Protein AF-A0A4R7DS14-F1 (afdb_monomer_lite)

pLDDT: mean 75.84, std 13.55, range [39.97, 87.81]

Secondary structure (DSSP, 8-state):
-------------EEE-SHHHHHHHHHHSPTT--EEEEETTS-EEEEE-SHHHHHHHHHHTT-TT--S-EEEE-

Radius of gyration: 13.3 Å; chains: 1; bounding box: 33×31×34 Å

Sequence (74 aa):
MSSDNTSNSKMTATTCRTLKAFYDCVRSRPFNQPFALRYNDGSIDHGLNSEEAAKESLRTHHNPYLEQPVVVEW

Foldseek 3Di:
DDDPPPPPPVWPWDWDQWPVVVVVVLVPDPQQDWKKKQFPVRDIRTGHRDPVSVCVVCVVVVNNGSNGIIIITD

Structure (mmCIF, N/CA/C/O backbone):
data_AF-A0A4R7DS14-F1
#
_entry.id   AF-A0A4R7DS14-F1
#
loop_
_atom_site.group_PDB
_atom_site.id
_atom_site.type_symbol
_atom_site.label_atom_id
_atom_site.label_alt_id
_atom_site.label_comp_id
_atom_site.label_asym_id
_atom_site.label_entity_id
_atom_site.label_seq_id
_atom_site.pdbx_PDB_ins_code
_atom_site.Cartn_x
_atom_site.Cartn_y
_atom_site.Cartn_z
_atom_site.occupancy
_atom_site.B_iso_or_equiv
_atom_site.auth_seq_id
_atom_site.auth_comp_id
_atom_site.auth_asym_id
_atom_site.auth_atom_id
_atom_site.pdbx_PDB_model_num
ATOM 1 N N . MET A 1 1 ? -22.002 -19.560 -22.802 1.00 39.97 1 MET A N 1
ATOM 2 C CA . MET A 1 1 ? -20.567 -19.881 -22.660 1.00 39.97 1 MET A CA 1
ATOM 3 C C . MET 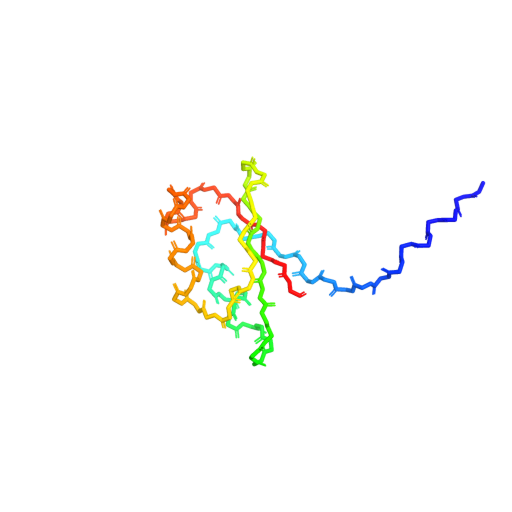A 1 1 ? -19.833 -18.572 -22.469 1.00 39.97 1 MET A C 1
ATOM 5 O O . MET A 1 1 ? -19.997 -17.680 -23.288 1.00 39.97 1 MET A O 1
ATOM 9 N N . SER A 1 2 ? -19.159 -18.434 -21.333 1.00 44.44 2 SER A N 1
ATOM 10 C CA . SER A 1 2 ? -18.455 -17.232 -20.892 1.00 44.44 2 SER A CA 1
ATOM 11 C C . SER A 1 2 ? -17.393 -16.804 -21.904 1.00 44.44 2 SER A C 1
ATOM 13 O O . SER A 1 2 ? -16.637 -17.632 -22.404 1.00 44.44 2 SER A O 1
ATOM 15 N N . SER A 1 3 ? -17.314 -15.512 -22.193 1.00 44.59 3 SER A N 1
ATOM 16 C CA . SER A 1 3 ? -16.150 -14.909 -22.845 1.00 44.59 3 SER A CA 1
ATOM 17 C C . SER A 1 3 ? -15.725 -13.725 -21.994 1.00 44.59 3 SER A C 1
ATOM 19 O O . SER A 1 3 ? -15.931 -12.569 -22.344 1.00 44.59 3 SER A O 1
ATOM 21 N N . ASP A 1 4 ? -15.190 -14.058 -20.822 1.00 46.41 4 ASP A N 1
ATOM 22 C CA . ASP A 1 4 ? -14.463 -13.131 -19.969 1.00 46.41 4 ASP A CA 1
ATOM 23 C C . ASP A 1 4 ? -13.091 -12.912 -20.624 1.00 46.41 4 ASP A C 1
ATOM 25 O O . ASP A 1 4 ? -12.131 -13.642 -20.396 1.00 46.41 4 ASP A O 1
ATOM 29 N N . ASN A 1 5 ? -13.038 -11.968 -21.565 1.00 44.72 5 ASN A N 1
ATOM 30 C CA . ASN A 1 5 ? -11.787 -11.423 -22.082 1.00 44.72 5 ASN A CA 1
ATOM 31 C C . ASN A 1 5 ? -11.304 -10.360 -21.085 1.00 44.72 5 ASN A C 1
ATOM 33 O O . ASN A 1 5 ? -11.235 -9.172 -21.399 1.00 44.72 5 ASN A O 1
ATOM 37 N N . THR A 1 6 ? -11.001 -10.774 -19.852 1.00 44.88 6 THR A N 1
ATOM 38 C CA . THR A 1 6 ? -10.196 -9.936 -18.969 1.00 44.88 6 THR A CA 1
ATOM 39 C C . THR A 1 6 ? -8.780 -10.006 -19.509 1.00 44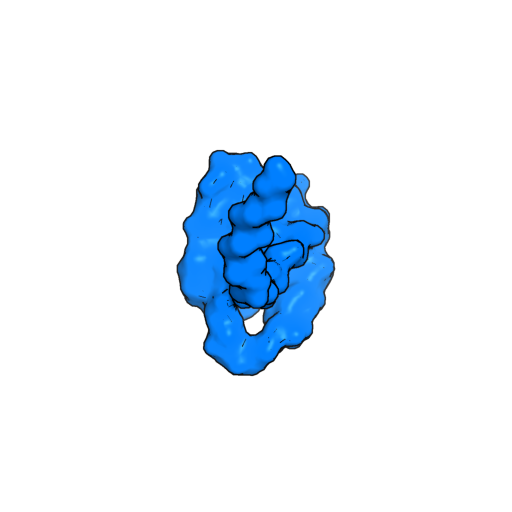.88 6 THR A C 1
ATOM 41 O O . THR A 1 6 ? -8.022 -10.928 -19.206 1.00 44.88 6 THR A O 1
ATOM 44 N N . SER A 1 7 ? -8.445 -9.048 -20.376 1.00 42.03 7 SER A N 1
ATOM 45 C CA . SER A 1 7 ? -7.066 -8.681 -20.671 1.00 42.03 7 SER A CA 1
ATOM 46 C C . SER A 1 7 ? -6.322 -8.620 -19.345 1.00 42.03 7 SER A C 1
ATOM 48 O O . SER A 1 7 ? -6.532 -7.716 -18.538 1.00 42.03 7 SER A O 1
ATOM 50 N N . ASN A 1 8 ? -5.516 -9.650 -19.108 1.00 41.50 8 ASN A N 1
ATOM 51 C CA . ASN A 1 8 ? -4.686 -9.859 -17.936 1.00 41.50 8 ASN A CA 1
ATOM 52 C C . ASN A 1 8 ? -3.543 -8.837 -17.964 1.00 41.50 8 ASN A C 1
ATOM 54 O O . ASN A 1 8 ? -2.377 -9.169 -18.166 1.00 41.50 8 ASN A O 1
ATOM 58 N N . SER A 1 9 ? -3.895 -7.561 -17.818 1.00 42.75 9 SER A N 1
ATOM 59 C CA . SER A 1 9 ? -3.002 -6.547 -17.294 1.00 42.75 9 SER A CA 1
ATOM 60 C C . SER A 1 9 ? -2.764 -6.979 -15.862 1.00 42.75 9 SER A C 1
ATOM 62 O O . SER A 1 9 ? -3.619 -6.787 -15.003 1.00 42.75 9 SER A O 1
ATOM 64 N N . LYS A 1 10 ? -1.656 -7.681 -15.647 1.00 47.12 10 LYS A N 1
ATOM 65 C CA . LYS A 1 10 ? -1.235 -8.258 -14.374 1.00 47.12 10 LYS A CA 1
ATOM 66 C C . LYS A 1 10 ? -0.882 -7.128 -13.395 1.00 47.12 10 LYS A C 1
ATOM 68 O O . LYS A 1 10 ? 0.276 -6.966 -13.033 1.00 47.12 10 LYS A O 1
ATOM 73 N N . MET A 1 11 ? -1.867 -6.304 -13.038 1.00 56.75 11 MET A N 1
ATOM 74 C CA . MET A 1 11 ? -1.781 -5.337 -11.955 1.00 56.75 11 MET A CA 1
ATOM 75 C C . MET A 1 11 ? -1.573 -6.158 -10.695 1.00 56.75 11 MET A C 1
ATOM 77 O O . MET A 1 11 ? -2.378 -7.032 -10.357 1.00 56.75 11 MET A O 1
ATOM 81 N N . THR A 1 12 ? -0.430 -5.958 -10.054 1.00 66.88 12 THR A N 1
ATOM 82 C CA . THR A 1 12 ? -0.032 -6.777 -8.914 1.00 66.88 12 THR A CA 1
ATOM 83 C C . THR A 1 12 ? -0.746 -6.231 -7.687 1.00 66.88 12 THR A C 1
ATOM 85 O O . THR A 1 12 ? -0.187 -5.450 -6.929 1.00 66.88 12 THR A O 1
ATOM 88 N N . ALA A 1 13 ? -2.019 -6.595 -7.520 1.00 76.19 13 ALA A N 1
ATOM 89 C CA . ALA A 1 13 ? -2.833 -6.174 -6.389 1.00 76.19 13 ALA A CA 1
ATOM 90 C C . ALA A 1 13 ? -2.514 -7.025 -5.153 1.00 76.19 13 ALA A C 1
ATOM 92 O O . ALA A 1 13 ? -2.982 -8.156 -5.004 1.00 76.19 13 ALA A O 1
ATOM 93 N N . THR A 1 14 ? -1.710 -6.477 -4.247 1.00 83.69 14 THR A N 1
ATOM 94 C CA . THR A 1 14 ? -1.312 -7.135 -3.002 1.00 83.69 14 THR A CA 1
ATOM 95 C C . THR A 1 14 ? -2.064 -6.522 -1.833 1.00 83.69 14 THR A C 1
ATOM 97 O O . THR A 1 14 ? -1.897 -5.350 -1.510 1.00 83.69 14 THR A O 1
ATOM 100 N N . THR A 1 15 ? -2.893 -7.322 -1.160 1.00 85.25 15 THR A N 1
ATOM 101 C CA . THR A 1 15 ? -3.554 -6.871 0.071 1.00 85.25 15 THR A CA 1
ATOM 102 C C . THR A 1 15 ? -2.574 -6.942 1.234 1.00 85.25 15 THR A C 1
ATOM 104 O O . THR A 1 15 ? -2.233 -8.024 1.716 1.00 85.25 15 THR A O 1
ATOM 107 N N . CYS A 1 16 ? -2.143 -5.786 1.715 1.00 82.06 16 CYS A N 1
ATOM 108 C CA . CYS A 1 16 ? -1.290 -5.666 2.880 1.00 82.06 16 CYS A CA 1
ATOM 109 C C . CYS A 1 16 ? -2.160 -5.443 4.120 1.00 82.06 16 CYS A C 1
ATOM 111 O O . CYS A 1 16 ? -3.005 -4.555 4.161 1.00 82.06 16 CYS A O 1
ATOM 113 N N . ARG A 1 17 ? -1.953 -6.278 5.142 1.00 80.25 17 ARG A N 1
ATOM 114 C CA . ARG A 1 17 ? -2.650 -6.191 6.441 1.00 80.25 17 ARG A CA 1
ATOM 115 C C . ARG A 1 17 ? -1.761 -5.658 7.562 1.00 80.25 17 ARG A C 1
ATOM 117 O O . ARG A 1 17 ? -2.209 -5.521 8.688 1.00 80.25 17 ARG A O 1
ATOM 124 N N . THR A 1 18 ? -0.479 -5.454 7.276 1.00 82.50 18 THR A N 1
ATOM 125 C CA . THR A 1 18 ? 0.505 -4.946 8.230 1.00 82.50 18 THR A CA 1
ATOM 126 C C . THR A 1 18 ? 1.443 -3.986 7.518 1.00 82.50 18 THR A C 1
ATOM 128 O O . THR A 1 18 ? 1.768 -4.196 6.346 1.00 82.50 18 THR A O 1
ATOM 131 N N . LEU A 1 19 ? 1.943 -2.982 8.245 1.00 80.56 19 LEU A N 1
ATOM 132 C CA . LEU A 1 19 ? 2.994 -2.085 7.752 1.00 80.56 19 LEU A CA 1
ATOM 133 C C . LEU A 1 19 ? 4.199 -2.856 7.210 1.00 80.56 19 LEU A C 1
ATOM 135 O O . LEU A 1 19 ? 4.742 -2.501 6.175 1.00 80.56 19 LEU A O 1
ATOM 139 N N . LYS A 1 20 ? 4.608 -3.940 7.878 1.00 83.50 20 LYS A N 1
ATOM 140 C CA . LYS A 1 20 ? 5.756 -4.738 7.438 1.00 83.50 20 LYS A CA 1
ATOM 141 C C . LYS A 1 20 ? 5.527 -5.367 6.064 1.00 83.50 20 LYS A C 1
ATOM 143 O O . LYS A 1 20 ? 6.384 -5.221 5.203 1.00 83.50 20 LYS A O 1
ATOM 148 N N . ALA A 1 21 ? 4.380 -6.016 5.851 1.00 82.19 21 ALA A N 1
ATOM 149 C CA . ALA A 1 21 ? 4.032 -6.580 4.547 1.00 82.19 21 ALA A CA 1
ATOM 150 C C . ALA A 1 21 ? 3.884 -5.487 3.481 1.00 82.19 21 ALA A C 1
ATOM 152 O O . ALA A 1 21 ? 4.268 -5.692 2.338 1.00 82.19 21 ALA A O 1
ATOM 153 N N . PHE A 1 22 ? 3.364 -4.321 3.864 1.00 82.56 22 PHE A N 1
ATOM 154 C CA . PHE A 1 22 ? 3.256 -3.162 2.988 1.00 82.56 22 PHE A CA 1
ATOM 155 C C . PHE A 1 22 ? 4.621 -2.634 2.535 1.00 82.56 22 PHE A C 1
ATOM 157 O O . PHE A 1 22 ? 4.855 -2.483 1.341 1.00 82.56 22 PHE A O 1
ATOM 164 N N . TYR A 1 23 ? 5.554 -2.421 3.461 1.00 81.38 23 TYR A N 1
ATOM 165 C CA . TYR A 1 23 ? 6.906 -1.991 3.113 1.00 81.38 23 TYR A CA 1
ATOM 166 C C . TYR A 1 23 ? 7.649 -3.037 2.293 1.00 81.38 23 TYR A C 1
ATOM 168 O O . TYR A 1 23 ? 8.330 -2.684 1.339 1.00 81.38 23 TYR A O 1
ATOM 176 N N . ASP A 1 24 ? 7.508 -4.317 2.632 1.00 83.88 24 ASP A N 1
ATOM 177 C CA . ASP A 1 24 ? 8.120 -5.412 1.877 1.00 83.88 24 ASP A CA 1
ATOM 178 C C . ASP A 1 24 ? 7.610 -5.459 0.427 1.00 83.88 24 ASP A C 1
ATOM 180 O O . ASP A 1 24 ? 8.387 -5.596 -0.515 1.00 83.88 24 ASP A O 1
ATOM 184 N N . CYS A 1 25 ? 6.311 -5.224 0.252 1.00 80.81 25 CYS A N 1
ATOM 185 C CA . CYS A 1 25 ? 5.617 -5.123 -1.025 1.00 80.81 25 CYS A CA 1
ATOM 186 C C . CYS A 1 25 ? 6.102 -3.916 -1.855 1.00 80.81 25 CYS A C 1
ATOM 188 O O . CYS A 1 25 ? 6.534 -4.074 -2.997 1.00 80.81 25 CYS A O 1
ATOM 190 N N . VAL A 1 26 ? 6.156 -2.725 -1.248 1.00 79.81 26 VAL A N 1
ATOM 191 C CA . VAL A 1 26 ? 6.682 -1.502 -1.882 1.00 79.81 26 VAL A CA 1
ATOM 192 C C . VAL A 1 26 ? 8.167 -1.629 -2.237 1.00 79.81 26 VAL A C 1
ATOM 194 O O . VAL A 1 26 ? 8.588 -1.148 -3.287 1.00 79.81 26 VAL A O 1
ATOM 197 N N . ARG A 1 27 ? 8.965 -2.292 -1.393 1.00 79.62 27 ARG A N 1
ATOM 198 C CA . ARG A 1 27 ? 10.399 -2.532 -1.625 1.00 79.62 27 ARG A CA 1
ATOM 199 C C . ARG A 1 27 ? 10.666 -3.622 -2.659 1.00 79.62 27 ARG A C 1
ATOM 201 O O . ARG A 1 27 ? 11.684 -3.553 -3.337 1.00 79.62 27 ARG A O 1
ATOM 208 N N . SER A 1 28 ? 9.779 -4.610 -2.776 1.00 79.19 28 SER A N 1
ATOM 209 C CA . SER A 1 28 ? 9.845 -5.655 -3.808 1.00 79.19 28 SER A CA 1
ATOM 210 C C . SER A 1 28 ? 9.411 -5.153 -5.183 1.00 79.19 28 SER A C 1
ATOM 212 O O . SER A 1 28 ? 9.623 -5.831 -6.190 1.00 79.19 28 SER A O 1
ATOM 214 N N . ARG A 1 29 ? 8.796 -3.969 -5.244 1.00 78.31 29 ARG A N 1
ATOM 215 C CA . ARG A 1 29 ? 8.366 -3.358 -6.493 1.00 78.31 29 ARG A CA 1
ATOM 216 C C . ARG A 1 29 ? 9.572 -3.029 -7.385 1.00 78.31 29 ARG A C 1
ATOM 218 O O . ARG A 1 29 ? 10.59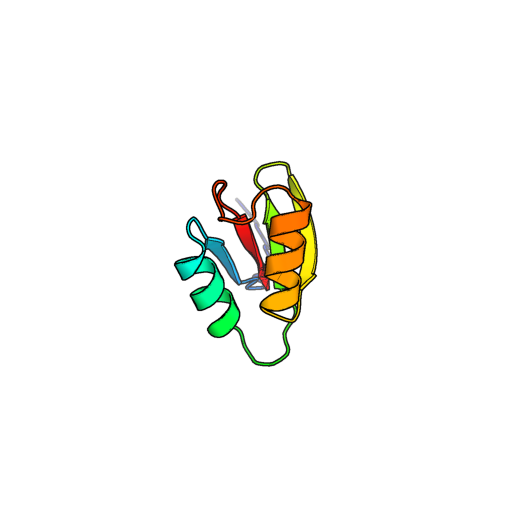9 -2.564 -6.886 1.00 78.31 29 ARG A O 1
ATOM 225 N N . PRO A 1 30 ? 9.447 -3.193 -8.712 1.00 76.75 30 PRO A N 1
ATOM 226 C CA . PRO A 1 30 ? 10.440 -2.701 -9.660 1.00 76.75 30 PRO A CA 1
ATOM 227 C C . PRO A 1 30 ? 10.749 -1.210 -9.466 1.00 76.75 30 PRO A C 1
ATOM 229 O O . PRO A 1 30 ? 9.893 -0.394 -9.102 1.00 76.75 30 PRO A O 1
ATOM 232 N N . PHE A 1 31 ? 12.014 -0.868 -9.709 1.00 69.50 31 PHE A N 1
ATOM 233 C CA . PHE A 1 31 ? 12.546 0.476 -9.516 1.00 69.50 31 PHE A CA 1
ATOM 234 C C . PHE A 1 31 ? 11.736 1.484 -10.348 1.00 69.50 31 PHE A C 1
ATOM 236 O O . PHE A 1 31 ? 11.568 1.306 -11.552 1.00 69.50 31 PHE A O 1
ATOM 243 N N . ASN A 1 32 ? 11.243 2.547 -9.704 1.00 70.00 32 ASN A N 1
ATOM 244 C CA . ASN A 1 32 ? 10.542 3.668 -10.345 1.00 70.00 32 ASN A CA 1
ATOM 245 C C . ASN A 1 32 ? 9.138 3.390 -10.942 1.00 70.00 32 ASN A C 1
ATOM 247 O O . ASN A 1 32 ? 8.637 4.220 -11.701 1.00 70.00 32 ASN A O 1
ATOM 251 N N . GLN A 1 33 ? 8.475 2.275 -10.614 1.00 80.12 33 GLN A N 1
ATOM 252 C CA . GLN A 1 33 ? 7.119 1.985 -11.116 1.00 80.12 33 GLN A CA 1
ATOM 253 C C . GLN A 1 33 ? 6.043 2.462 -10.136 1.00 80.12 33 GLN A C 1
ATOM 255 O O . GLN A 1 33 ? 5.881 1.786 -9.146 1.00 80.12 33 GLN A O 1
ATOM 260 N N . PRO A 1 34 ? 5.280 3.545 -10.349 1.00 83.88 34 PRO A N 1
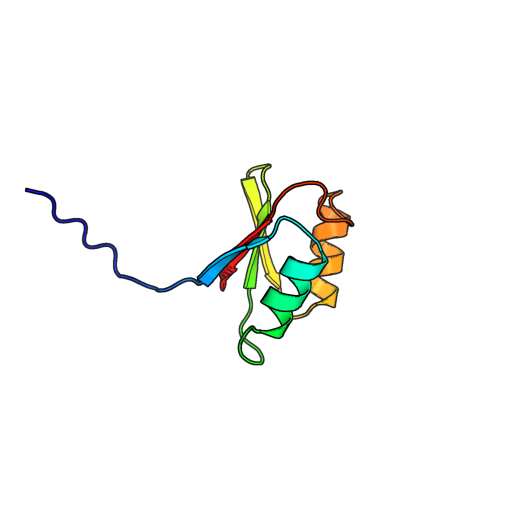ATOM 261 C CA . PRO A 1 34 ? 4.291 4.029 -9.372 1.00 83.88 34 PRO A CA 1
ATOM 262 C C . PRO A 1 34 ? 3.274 2.948 -8.954 1.00 83.88 34 PRO A C 1
ATOM 264 O O . PRO A 1 34 ? 2.875 2.130 -9.775 1.00 83.88 34 PRO A O 1
ATOM 267 N N . PHE A 1 35 ? 2.858 2.953 -7.682 1.00 85.62 35 PHE A N 1
ATOM 268 C CA . PHE A 1 35 ? 1.771 2.118 -7.160 1.00 85.62 35 PHE A CA 1
ATOM 269 C C . PHE A 1 35 ? 0.603 2.987 -6.694 1.00 85.62 35 PHE A C 1
ATOM 271 O O . PHE A 1 35 ? 0.735 4.196 -6.487 1.00 85.62 35 PHE A O 1
ATOM 278 N N . ALA A 1 36 ? -0.546 2.350 -6.543 1.00 87.81 36 ALA A N 1
ATOM 279 C CA . ALA A 1 36 ? -1.737 2.892 -5.938 1.00 87.81 36 ALA A CA 1
ATOM 280 C C . ALA A 1 36 ? -2.038 2.163 -4.625 1.00 87.81 36 ALA A C 1
ATOM 282 O O . ALA A 1 36 ? -1.721 0.984 -4.460 1.00 87.81 36 ALA A O 1
ATOM 283 N N . LEU A 1 37 ? -2.642 2.881 -3.689 1.00 87.44 37 LEU A N 1
ATOM 284 C CA . LEU A 1 37 ? -3.133 2.372 -2.423 1.00 87.44 37 LEU A CA 1
ATOM 285 C C . LEU A 1 37 ? -4.646 2.484 -2.403 1.00 87.44 37 LEU A C 1
ATOM 287 O O . LEU A 1 37 ? -5.178 3.583 -2.327 1.00 87.44 37 LEU A O 1
ATOM 291 N N . ARG A 1 38 ? -5.341 1.352 -2.430 1.00 86.75 38 ARG A N 1
ATOM 292 C CA . ARG A 1 38 ? -6.783 1.299 -2.216 1.00 86.75 38 ARG A CA 1
ATOM 293 C C . ARG A 1 38 ? -7.084 0.969 -0.762 1.00 86.75 38 ARG A C 1
ATOM 295 O O . ARG A 1 38 ? -6.671 -0.068 -0.240 1.00 86.75 38 ARG A O 1
ATOM 302 N N . TYR A 1 39 ? -7.831 1.853 -0.125 1.00 85.50 39 TYR A N 1
ATOM 303 C CA . TYR A 1 39 ? -8.266 1.742 1.258 1.00 85.50 39 TYR A CA 1
ATOM 304 C C . TYR A 1 39 ? -9.610 1.016 1.343 1.00 85.50 39 TYR A C 1
ATOM 306 O O . TYR A 1 39 ? -10.379 0.972 0.383 1.00 85.50 39 TYR A O 1
ATOM 314 N N . ASN A 1 40 ? -9.920 0.469 2.518 1.00 77.56 40 ASN A N 1
ATOM 315 C CA . ASN A 1 40 ? -11.187 -0.227 2.757 1.00 77.56 40 ASN A CA 1
ATOM 316 C C . ASN A 1 40 ? -12.421 0.694 2.656 1.00 77.56 40 ASN A C 1
ATOM 318 O O . ASN A 1 40 ? -13.519 0.225 2.385 1.00 77.56 40 ASN A O 1
ATOM 322 N N . ASP A 1 41 ? -12.229 1.998 2.849 1.00 78.31 41 ASP A N 1
ATOM 323 C CA . ASP A 1 41 ? -13.249 3.038 2.668 1.00 78.31 41 ASP A CA 1
ATOM 324 C C . ASP A 1 41 ? -13.637 3.254 1.186 1.00 78.31 41 ASP A C 1
ATOM 326 O O . ASP A 1 41 ? -14.646 3.876 0.878 1.00 78.31 41 ASP A O 1
ATOM 330 N N . GLY A 1 42 ? -12.861 2.703 0.244 1.00 78.88 42 GLY A N 1
ATOM 331 C CA . GLY A 1 42 ? -13.034 2.924 -1.195 1.00 78.88 42 GLY A CA 1
ATOM 332 C C . GLY A 1 42 ? -12.205 4.091 -1.731 1.00 78.88 42 GLY A C 1
ATOM 333 O O . GLY A 1 42 ? -12.089 4.248 -2.945 1.00 78.88 42 GLY A O 1
ATOM 334 N N . SER A 1 43 ? -11.572 4.857 -0.843 1.00 82.94 43 SER A N 1
ATOM 335 C CA . SER A 1 43 ? -10.536 5.825 -1.196 1.00 82.94 43 SER A CA 1
ATOM 336 C C . SER A 1 43 ? -9.352 5.148 -1.898 1.00 82.94 43 SER A C 1
ATOM 338 O O . SER A 1 43 ? -8.963 4.036 -1.528 1.00 82.94 43 SER A O 1
ATOM 340 N N . ILE A 1 44 ? -8.774 5.809 -2.906 1.00 86.50 44 ILE A N 1
ATOM 341 C CA . ILE A 1 44 ? -7.605 5.306 -3.636 1.00 86.50 44 ILE A CA 1
ATOM 342 C C . ILE A 1 44 ? -6.587 6.431 -3.823 1.00 86.50 44 ILE A C 1
ATOM 344 O O . ILE A 1 44 ? -6.881 7.438 -4.464 1.00 86.50 44 ILE A O 1
ATOM 348 N N . ASP A 1 45 ? -5.378 6.231 -3.313 1.00 85.12 45 ASP A N 1
ATOM 349 C CA . ASP A 1 45 ? -4.226 7.088 -3.577 1.00 85.12 45 ASP A CA 1
ATOM 350 C C . ASP A 1 45 ? -3.465 6.549 -4.783 1.00 85.12 45 ASP A C 1
ATOM 352 O O . ASP A 1 45 ? -2.947 5.437 -4.743 1.00 85.12 45 ASP A O 1
ATOM 356 N N . HIS A 1 46 ? -3.368 7.328 -5.856 1.00 84.44 46 HIS A N 1
ATOM 357 C CA . HIS A 1 46 ? -2.622 6.960 -7.059 1.00 84.44 46 HIS A CA 1
ATOM 358 C C . HIS A 1 46 ? -1.288 7.714 -7.124 1.00 84.44 46 HIS A C 1
ATOM 360 O O . HIS A 1 46 ? -1.185 8.852 -6.679 1.00 84.44 46 HIS A O 1
ATOM 366 N N . GLY A 1 47 ? -0.279 7.114 -7.764 1.00 78.31 47 GLY A N 1
ATOM 367 C CA . GLY A 1 47 ? 0.977 7.810 -8.077 1.00 78.31 47 GLY A CA 1
ATOM 368 C C . GLY A 1 47 ? 2.033 7.753 -6.973 1.00 78.31 47 GLY A C 1
ATOM 369 O O . GLY A 1 47 ? 2.985 8.531 -6.987 1.00 78.31 47 GLY A O 1
ATOM 370 N N . LEU A 1 48 ? 1.912 6.806 -6.044 1.00 83.81 48 LEU A N 1
ATOM 371 C CA . LEU A 1 48 ? 2.875 6.609 -4.970 1.00 83.81 48 LEU A CA 1
ATOM 372 C C . LEU A 1 48 ? 4.128 5.955 -5.540 1.00 83.81 48 LEU A C 1
ATOM 374 O O . LEU A 1 48 ? 4.147 4.785 -5.917 1.00 83.81 48 LEU A O 1
ATOM 378 N N . ASN A 1 49 ? 5.204 6.721 -5.646 1.00 81.25 49 ASN A N 1
ATOM 379 C CA . ASN A 1 49 ? 6.479 6.247 -6.178 1.00 81.25 49 ASN A CA 1
ATOM 380 C C . ASN A 1 49 ? 7.498 5.911 -5.080 1.00 81.25 49 ASN A C 1
ATOM 382 O O . ASN A 1 49 ? 8.486 5.246 -5.383 1.00 81.25 49 ASN A O 1
ATOM 386 N N . SER A 1 50 ? 7.230 6.287 -3.832 1.00 78.81 50 SER A N 1
ATOM 387 C CA . SER A 1 50 ? 8.179 6.186 -2.727 1.00 78.81 50 SER A CA 1
ATOM 388 C C . SER A 1 50 ? 7.518 5.669 -1.457 1.00 78.81 50 SER A C 1
ATOM 390 O O . SER A 1 50 ? 6.328 5.873 -1.217 1.00 78.81 50 SER A O 1
ATOM 392 N N . GLU A 1 51 ? 8.329 5.040 -0.606 1.00 80.38 51 GLU A N 1
ATOM 393 C CA . GLU A 1 51 ? 7.910 4.590 0.723 1.00 80.38 51 GLU A CA 1
ATOM 394 C C . GLU A 1 51 ? 7.388 5.763 1.573 1.00 80.38 51 GLU A C 1
ATOM 396 O O . GLU A 1 51 ? 6.412 5.621 2.304 1.00 80.38 51 GLU A O 1
ATOM 401 N N . GLU A 1 52 ? 8.010 6.936 1.436 1.00 83.62 52 GLU A N 1
ATOM 402 C CA . GLU A 1 52 ? 7.610 8.175 2.109 1.00 83.62 52 GLU A CA 1
ATOM 403 C C . GLU A 1 52 ? 6.240 8.675 1.642 1.00 83.62 52 GLU A C 1
ATOM 405 O O . GLU A 1 52 ? 5.397 8.975 2.484 1.00 83.62 52 GLU A O 1
ATOM 410 N N . ALA A 1 53 ? 5.983 8.671 0.328 1.00 83.50 53 ALA A N 1
ATOM 411 C CA . ALA A 1 53 ? 4.687 9.051 -0.234 1.00 83.50 53 ALA A CA 1
ATOM 412 C C . ALA A 1 53 ? 3.574 8.133 0.290 1.00 83.50 53 ALA A C 1
ATOM 414 O O . ALA A 1 53 ? 2.526 8.599 0.719 1.00 83.50 53 ALA A O 1
ATOM 415 N N . ALA A 1 54 ? 3.824 6.823 0.354 1.00 81.50 54 ALA A N 1
ATOM 416 C CA . ALA A 1 54 ? 2.859 5.902 0.938 1.00 81.50 54 ALA A CA 1
ATOM 417 C C . ALA A 1 54 ? 2.627 6.102 2.435 1.00 81.50 54 ALA A C 1
ATOM 419 O O . ALA A 1 54 ? 1.490 5.998 2.888 1.00 81.50 54 ALA A O 1
ATOM 420 N N . LYS A 1 55 ? 3.680 6.378 3.215 1.00 83.50 55 LYS A N 1
ATOM 421 C CA . LYS A 1 55 ? 3.526 6.733 4.634 1.00 83.50 55 LYS A CA 1
ATOM 422 C C . LYS A 1 55 ? 2.666 7.979 4.785 1.00 83.50 55 LYS A C 1
ATOM 424 O O . LYS A 1 55 ? 1.841 8.034 5.692 1.00 83.50 55 LYS A O 1
ATOM 429 N N . GLU A 1 56 ? 2.868 8.970 3.925 1.00 84.88 56 GLU A N 1
ATOM 430 C CA . GLU A 1 56 ? 2.084 10.199 3.925 1.00 84.88 56 GLU A CA 1
ATOM 431 C C . GLU A 1 56 ? 0.616 9.927 3.588 1.00 84.88 56 GLU A C 1
ATOM 433 O O . GLU A 1 56 ? -0.243 10.286 4.389 1.00 84.88 56 GLU A O 1
ATOM 438 N N . SER A 1 57 ? 0.319 9.184 2.518 1.00 83.69 57 SER A N 1
ATOM 439 C CA . SER A 1 57 ? -1.057 8.785 2.184 1.00 83.69 57 SER A CA 1
ATOM 440 C C . SER A 1 57 ? -1.718 7.978 3.303 1.00 83.69 57 SER A C 1
ATOM 442 O O . SER A 1 57 ? -2.851 8.254 3.691 1.00 83.69 57 SER A O 1
ATOM 444 N N . LEU A 1 58 ? -1.010 7.014 3.905 1.00 83.56 58 LEU A N 1
ATOM 445 C CA . LEU A 1 58 ? -1.499 6.267 5.072 1.00 83.56 58 LEU A CA 1
ATOM 446 C C . LEU A 1 58 ? -1.855 7.201 6.240 1.00 83.56 58 LEU A C 1
ATOM 448 O O . LEU A 1 58 ? -2.887 7.012 6.878 1.00 83.56 58 LEU A O 1
ATOM 452 N N . ARG A 1 59 ? -1.037 8.224 6.512 1.00 83.75 59 ARG A N 1
ATOM 453 C CA . ARG A 1 59 ? -1.303 9.220 7.564 1.00 83.75 59 ARG A CA 1
ATOM 454 C C . ARG A 1 59 ? -2.494 10.116 7.220 1.00 83.75 59 ARG A C 1
ATOM 456 O O . ARG A 1 59 ? -3.323 10.344 8.095 1.00 83.75 59 ARG A O 1
ATOM 463 N N . THR A 1 60 ? -2.601 10.573 5.974 1.00 84.12 60 THR A N 1
ATOM 464 C CA . THR A 1 60 ? -3.723 11.389 5.476 1.00 84.12 60 THR A CA 1
ATOM 465 C C . THR A 1 60 ? -5.053 10.650 5.601 1.00 84.12 60 THR A C 1
ATOM 467 O O . THR A 1 60 ? -6.044 11.232 6.029 1.00 84.12 60 THR A O 1
ATOM 470 N N . HIS A 1 61 ? -5.060 9.343 5.335 1.00 80.06 61 HIS A N 1
ATOM 471 C CA . HIS A 1 61 ? -6.236 8.481 5.466 1.00 80.06 61 HIS A CA 1
ATOM 472 C C . HIS A 1 61 ? -6.504 7.983 6.897 1.00 80.06 61 HIS A C 1
ATOM 474 O O . HIS A 1 61 ? -7.280 7.047 7.078 1.00 80.06 61 HIS A O 1
ATOM 480 N N . HIS A 1 62 ? -5.873 8.574 7.924 1.00 80.31 62 HIS A N 1
ATOM 481 C CA . HIS A 1 62 ? -6.005 8.144 9.326 1.00 80.31 62 HIS A CA 1
ATOM 482 C C . HIS A 1 62 ? -5.659 6.656 9.551 1.00 80.31 62 HIS A C 1
ATOM 484 O O . HIS A 1 62 ? -6.120 6.041 10.507 1.00 80.31 62 HIS A O 1
ATOM 490 N N . ASN A 1 63 ? -4.802 6.081 8.702 1.00 79.50 63 ASN A N 1
ATOM 491 C CA . ASN A 1 63 ? -4.351 4.692 8.779 1.00 79.50 63 ASN A CA 1
ATOM 492 C C . ASN A 1 63 ? -2.811 4.576 8.891 1.00 79.50 63 ASN A C 1
ATOM 494 O O . ASN A 1 63 ? -2.196 3.797 8.155 1.00 79.50 63 ASN A O 1
ATOM 498 N N . PRO A 1 64 ? -2.142 5.332 9.790 1.00 74.56 64 PRO A N 1
ATOM 499 C CA . PRO A 1 64 ? -0.678 5.416 9.844 1.00 74.56 64 PRO A CA 1
ATOM 500 C C . PRO A 1 64 ? 0.001 4.081 10.174 1.00 74.56 64 PRO A C 1
ATOM 502 O O . PRO A 1 64 ? 1.160 3.875 9.813 1.00 74.56 64 PRO A O 1
ATOM 505 N N . TYR A 1 65 ? -0.715 3.177 10.847 1.00 74.50 65 TYR A N 1
ATOM 506 C CA . TYR A 1 65 ? -0.219 1.861 11.247 1.00 74.50 65 TYR A CA 1
ATOM 507 C C . TYR A 1 65 ? -0.802 0.706 10.440 1.00 74.50 65 TYR A C 1
ATOM 509 O O . TYR A 1 65 ? -0.510 -0.450 10.753 1.00 74.50 65 TYR A O 1
ATOM 517 N N . LEU A 1 66 ? -1.562 0.997 9.376 1.00 76.06 66 LEU A N 1
ATOM 518 C CA . LEU A 1 66 ? -2.215 -0.042 8.580 1.00 76.06 66 LEU A CA 1
ATOM 519 C C . LEU A 1 66 ? -3.164 -0.891 9.455 1.00 76.06 66 LEU A C 1
ATOM 521 O O . LEU A 1 66 ? -3.231 -2.112 9.336 1.00 76.06 66 LEU A O 1
ATOM 525 N N . GLU A 1 67 ? -3.871 -0.205 10.360 1.00 77.38 67 GLU A N 1
ATOM 526 C CA . GLU A 1 67 ? -4.948 -0.728 11.210 1.00 77.38 67 GLU A CA 1
ATOM 527 C C . GLU A 1 67 ? -6.082 -1.298 10.356 1.00 77.38 67 GLU A C 1
ATOM 529 O O . GLU A 1 67 ? -6.722 -2.284 10.722 1.00 77.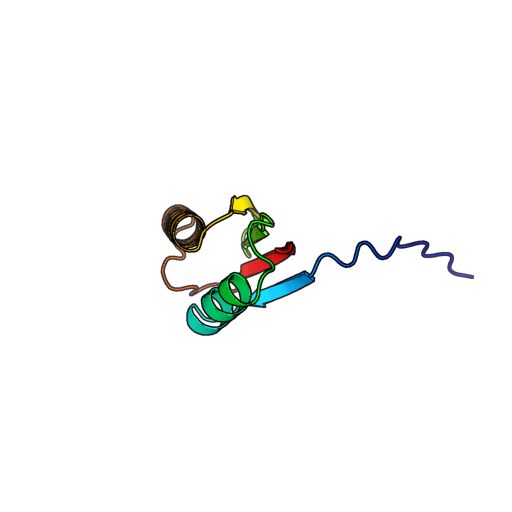38 67 GLU A O 1
ATOM 534 N N . GLN A 1 68 ? -6.288 -0.702 9.180 1.00 82.00 68 GLN A N 1
ATOM 535 C CA . GLN A 1 68 ? -7.143 -1.239 8.136 1.00 82.00 68 GLN A CA 1
ATOM 536 C C . GLN A 1 68 ? -6.308 -1.820 6.992 1.00 82.00 68 GLN A C 1
ATOM 538 O O . GLN A 1 68 ? -5.303 -1.214 6.601 1.00 82.00 68 GLN A O 1
ATOM 543 N N . PRO A 1 69 ? -6.730 -2.964 6.418 1.00 82.38 69 PRO A N 1
ATOM 544 C CA . PRO A 1 69 ? -6.065 -3.541 5.264 1.00 82.38 69 PRO A CA 1
ATOM 545 C C . PRO A 1 69 ? -6.128 -2.576 4.080 1.00 82.38 69 PRO A C 1
ATOM 547 O O . PRO A 1 69 ? -7.178 -2.001 3.788 1.00 82.38 69 PRO A O 1
ATOM 550 N N . VAL A 1 70 ? -5.003 -2.439 3.385 1.00 85.88 70 VAL A N 1
ATOM 551 C CA . VAL A 1 70 ? -4.906 -1.668 2.144 1.00 85.88 70 VAL A CA 1
ATOM 552 C C . VAL A 1 70 ? -4.483 -2.587 1.015 1.00 85.88 70 VAL A C 1
ATOM 554 O O . VAL A 1 70 ? -3.730 -3.542 1.215 1.00 85.88 70 VAL A O 1
ATOM 557 N N . VAL A 1 71 ? -4.977 -2.316 -0.182 1.00 86.50 71 VAL A N 1
ATOM 558 C CA . VAL A 1 71 ? -4.561 -3.019 -1.389 1.00 86.50 71 VAL A CA 1
ATOM 559 C C . VAL A 1 71 ? -3.553 -2.142 -2.103 1.00 86.50 71 VAL A C 1
ATOM 561 O O .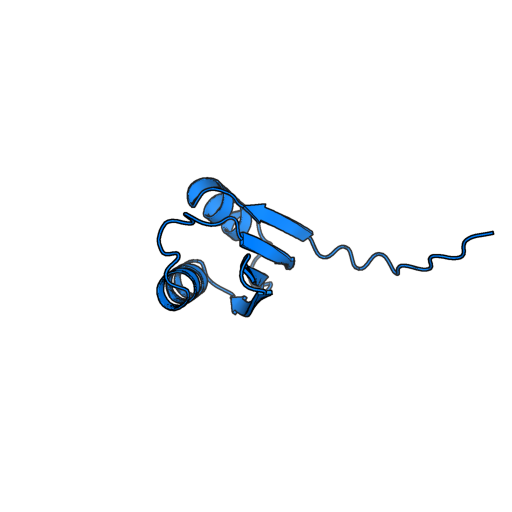 VAL A 1 71 ? -3.849 -1.007 -2.457 1.00 86.50 71 VAL A O 1
ATOM 564 N N . VAL A 1 72 ? -2.351 -2.665 -2.278 1.00 85.44 72 VAL A N 1
ATOM 565 C CA . VAL A 1 72 ? -1.289 -2.020 -3.040 1.00 85.44 72 VAL A CA 1
ATOM 566 C C . VAL A 1 72 ? -1.363 -2.558 -4.459 1.00 85.44 72 VAL A C 1
ATOM 568 O O . VAL A 1 72 ? -1.288 -3.769 -4.636 1.00 85.44 72 VAL A O 1
ATOM 571 N N . GLU A 1 73 ? -1.527 -1.696 -5.452 1.00 83.50 73 GLU A N 1
ATOM 572 C CA . GLU A 1 73 ? -1.677 -2.086 -6.859 1.00 83.50 73 GLU A CA 1
ATOM 573 C C . GLU A 1 73 ? -0.621 -1.365 -7.705 1.00 83.50 73 GLU A C 1
ATOM 575 O O . GLU A 1 73 ? -0.483 -0.151 -7.595 1.00 83.50 73 GLU A O 1
ATOM 580 N N . TRP A 1 74 ? 0.143 -2.077 -8.536 1.00 78.69 74 TRP A N 1
ATOM 581 C CA . TRP A 1 74 ? 1.088 -1.487 -9.501 1.00 78.69 74 TRP A CA 1
ATOM 582 C C . TRP A 1 74 ? 1.236 -2.322 -10.764 1.00 78.69 74 TRP A C 1
ATOM 584 O O . TRP A 1 74 ? 0.875 -3.526 -10.737 1.00 78.69 74 TRP A O 1
#